Protein AF-A0A223S623-F1 (afdb_monomer_lite)

Radius of gyration: 17.9 Å; chains: 1; bounding box: 38×28×50 Å

Sequence (79 aa):
MPTVRFESRTATAKRRVKCSGGCGKTLTRQRTFMQTISPFNRDPGTGLPRTAEQVQEAVNREADAWQPQATCTNCDTDH

Secondary structure (DSSP, 8-state):
-------EEEEEEEEEEE-TTTT-PEEEEEEEEEEE--TTSB-TTT-SBPPHHHHHHHHHHHHHH-------HHHH---

pLDDT: mean 83.5, std 10.76, range [49.88, 95.81]

Foldseek 3Di:
DDDFDWDKAKDKAWDWAAAPLPPRDIDIDMDMFMDIQDQPCADPVPRGGDDPVRRNVVNVVCSVPDDDDNHDPVSVPPD

Organism: NCBI:txid1235441

Structure (mmCIF, N/CA/C/O backbone):
data_AF-A0A223S623-F1
#
_entry.id   AF-A0A223S623-F1
#
loop_
_atom_site.group_PDB
_atom_site.id
_atom_site.type_symbol
_atom_site.label_atom_id
_atom_site.label_alt_id
_atom_site.label_comp_id
_atom_site.label_asym_id
_atom_site.label_entity_id
_atom_site.label_seq_id
_atom_site.pdbx_PDB_ins_code
_atom_site.Cartn_x
_atom_site.Cartn_y
_atom_site.Cartn_z
_atom_site.occupancy
_atom_site.B_iso_or_equiv
_atom_site.auth_seq_id
_atom_site.auth_comp_id
_atom_site.auth_asym_id
_atom_site.auth_atom_id
_atom_site.pdbx_PDB_model_num
ATOM 1 N N . MET A 1 1 ? -20.884 -2.972 26.720 1.00 55.22 1 MET A N 1
ATOM 2 C CA . MET A 1 1 ? -20.473 -2.410 25.415 1.00 55.22 1 MET A CA 1
ATOM 3 C C . MET A 1 1 ? -19.105 -2.977 25.075 1.00 55.22 1 MET A C 1
ATOM 5 O O . MET A 1 1 ? -18.242 -2.896 25.940 1.00 55.22 1 MET A O 1
ATOM 9 N N . PRO A 1 2 ? -18.897 -3.592 23.902 1.00 60.47 2 PRO A N 1
ATOM 10 C CA . PRO A 1 2 ? -17.556 -3.987 23.482 1.00 60.47 2 PRO A CA 1
ATOM 11 C C . PRO A 1 2 ? -16.688 -2.733 23.301 1.00 60.47 2 PRO A C 1
ATOM 13 O O . PRO A 1 2 ? -17.089 -1.782 22.631 1.00 60.47 2 PRO A O 1
ATOM 16 N N . THR A 1 3 ? -15.516 -2.713 23.931 1.00 68.62 3 THR A N 1
ATOM 17 C CA . THR A 1 3 ? -14.559 -1.607 23.819 1.00 68.62 3 THR A CA 1
ATOM 18 C C . THR A 1 3 ? -13.858 -1.690 22.467 1.00 68.62 3 THR A C 1
ATOM 20 O O . THR A 1 3 ? -13.013 -2.559 22.258 1.00 68.62 3 THR A O 1
ATOM 23 N N . VAL A 1 4 ? -14.196 -0.793 21.539 1.00 65.81 4 VAL A N 1
ATOM 24 C CA . VAL A 1 4 ? -13.488 -0.686 20.256 1.00 65.81 4 VAL A CA 1
ATOM 25 C C . VAL A 1 4 ? -12.148 0.001 20.509 1.00 65.81 4 VAL A C 1
ATOM 27 O O . VAL A 1 4 ? -12.109 1.169 20.896 1.00 65.81 4 VAL A O 1
ATOM 30 N N . ARG A 1 5 ? -11.041 -0.722 20.316 1.00 71.19 5 ARG A N 1
ATOM 31 C CA . ARG A 1 5 ? -9.703 -0.122 20.331 1.00 71.19 5 ARG A CA 1
ATOM 32 C C . ARG A 1 5 ? -9.452 0.552 18.988 1.00 71.19 5 ARG A C 1
ATOM 34 O O . ARG A 1 5 ? -9.579 -0.082 17.944 1.00 71.19 5 ARG A O 1
ATOM 41 N N . PHE A 1 6 ? -9.092 1.831 19.032 1.00 79.94 6 PHE A N 1
ATOM 42 C CA . PHE A 1 6 ? -8.619 2.549 17.857 1.00 79.94 6 PHE A CA 1
ATOM 43 C C . PHE A 1 6 ? -7.232 2.022 17.499 1.00 79.94 6 PHE A C 1
ATOM 45 O O . PHE A 1 6 ? -6.256 2.306 18.187 1.00 79.94 6 PHE A O 1
ATOM 52 N N . GLU A 1 7 ? -7.158 1.223 16.444 1.00 82.12 7 GLU A N 1
ATOM 53 C CA . GLU A 1 7 ? -5.912 0.643 15.954 1.00 82.12 7 GLU A CA 1
ATOM 54 C C . GLU A 1 7 ? -5.816 0.884 14.450 1.00 82.12 7 GLU A C 1
ATOM 56 O O . GLU A 1 7 ? -6.793 0.710 13.717 1.00 82.12 7 GLU A O 1
ATOM 61 N N . SER A 1 8 ? -4.650 1.323 13.984 1.00 85.81 8 SER A N 1
ATOM 62 C CA . SER A 1 8 ? -4.372 1.462 12.560 1.00 85.81 8 SER A CA 1
ATOM 63 C C . SER A 1 8 ? -3.835 0.148 12.002 1.00 85.81 8 SER A C 1
ATOM 65 O O . SER A 1 8 ? -2.959 -0.499 12.577 1.00 85.81 8 SER A O 1
ATOM 67 N N . ARG A 1 9 ? -4.365 -0.252 10.850 1.00 90.38 9 ARG A N 1
ATOM 68 C CA . ARG A 1 9 ? -3.844 -1.348 10.037 1.00 90.38 9 ARG A CA 1
ATOM 69 C C . ARG A 1 9 ? -3.259 -0.777 8.766 1.00 90.38 9 ARG A C 1
ATOM 71 O O . ARG A 1 9 ? -3.837 0.126 8.160 1.00 90.38 9 ARG A O 1
ATOM 78 N N . THR A 1 10 ? -2.107 -1.302 8.378 1.00 91.75 10 THR A N 1
ATOM 79 C CA . THR A 1 10 ? -1.374 -0.859 7.199 1.00 91.75 10 THR A CA 1
ATOM 80 C C . THR A 1 10 ? -1.032 -2.051 6.314 1.00 91.75 10 THR A C 1
ATOM 82 O O . THR A 1 10 ? -0.825 -3.164 6.794 1.00 91.75 10 THR A O 1
ATOM 85 N N . ALA A 1 11 ? -0.962 -1.817 5.008 1.00 93.38 11 ALA A N 1
ATOM 86 C CA . ALA A 1 11 ? -0.351 -2.736 4.059 1.00 93.38 11 ALA A CA 1
ATOM 87 C C . ALA A 1 11 ? 0.484 -1.927 3.075 1.00 93.38 11 ALA A C 1
ATOM 89 O O . ALA A 1 11 ? 0.095 -0.841 2.644 1.00 93.38 11 ALA A O 1
ATOM 90 N N . THR A 1 12 ? 1.655 -2.443 2.725 1.00 94.25 12 THR A N 1
ATOM 91 C CA . THR A 1 12 ? 2.539 -1.791 1.761 1.00 94.25 12 THR A CA 1
ATOM 92 C C . THR A 1 12 ? 2.597 -2.629 0.502 1.00 94.25 12 THR A C 1
ATOM 94 O O . THR A 1 12 ? 3.077 -3.758 0.524 1.00 94.25 12 THR A O 1
ATOM 97 N N . ALA A 1 13 ? 2.145 -2.054 -0.607 1.00 95.06 13 ALA A N 1
ATOM 98 C CA . ALA A 1 13 ? 2.300 -2.651 -1.918 1.00 95.06 13 ALA A CA 1
ATOM 99 C C . ALA A 1 13 ? 3.591 -2.142 -2.558 1.00 95.06 13 ALA A C 1
ATOM 101 O O . ALA A 1 13 ? 3.855 -0.937 -2.596 1.00 95.06 13 ALA A O 1
ATOM 102 N N . LYS A 1 14 ? 4.390 -3.062 -3.101 1.00 95.81 14 LYS A N 1
ATOM 103 C CA . LYS A 1 14 ? 5.600 -2.752 -3.866 1.00 95.81 14 LYS A CA 1
ATOM 104 C C . LYS A 1 14 ? 5.551 -3.489 -5.192 1.00 95.81 14 LYS A C 1
ATOM 106 O O . LYS A 1 14 ? 5.454 -4.710 -5.222 1.00 95.81 14 LYS A O 1
ATOM 111 N N . ARG A 1 15 ? 5.632 -2.750 -6.295 1.00 93.25 15 ARG A N 1
ATOM 112 C CA . ARG A 1 15 ? 5.533 -3.300 -7.650 1.00 93.25 15 ARG A CA 1
ATOM 113 C C . ARG A 1 15 ? 6.636 -2.753 -8.537 1.00 93.25 15 ARG A C 1
ATOM 115 O O . ARG A 1 15 ? 7.044 -1.598 -8.412 1.00 93.25 15 ARG A O 1
ATOM 122 N N . ARG A 1 16 ? 7.122 -3.606 -9.435 1.00 92.88 16 ARG A N 1
ATOM 123 C CA . ARG A 1 16 ? 8.059 -3.230 -10.494 1.00 92.88 16 ARG A CA 1
ATOM 124 C C . ARG A 1 16 ? 7.284 -3.127 -11.798 1.00 92.88 16 ARG A C 1
ATOM 126 O O . ARG A 1 16 ? 6.616 -4.081 -12.176 1.00 92.88 16 ARG A O 1
ATOM 133 N N . VAL A 1 17 ? 7.375 -1.986 -12.467 1.00 91.69 17 VAL A N 1
ATOM 134 C CA . VAL A 1 17 ? 6.724 -1.739 -13.758 1.00 91.69 17 VAL A CA 1
ATOM 135 C C . VAL A 1 17 ? 7.734 -1.216 -14.760 1.00 91.69 17 VAL A C 1
ATOM 137 O O . VAL A 1 17 ? 8.669 -0.506 -14.396 1.00 91.69 17 VAL A O 1
ATOM 140 N N . LYS A 1 18 ? 7.577 -1.587 -16.028 1.00 92.25 18 LYS A N 1
ATOM 141 C CA . LYS A 1 18 ? 8.403 -1.036 -17.103 1.00 92.25 18 LYS A CA 1
ATOM 142 C C . LYS A 1 18 ? 7.860 0.325 -17.529 1.00 92.25 18 LYS A C 1
ATOM 144 O O . LYS A 1 18 ? 6.650 0.502 -17.602 1.00 92.25 18 LYS A O 1
ATOM 149 N N . CYS A 1 19 ? 8.775 1.242 -17.819 1.00 91.69 19 CYS A N 1
ATOM 150 C CA . CYS A 1 19 ? 8.518 2.562 -18.381 1.00 91.69 19 CYS A CA 1
ATOM 151 C C . CYS A 1 19 ? 7.694 2.450 -19.671 1.00 91.69 19 CYS A C 1
ATOM 153 O O . CYS A 1 19 ? 8.216 1.932 -20.659 1.00 91.69 19 CYS A O 1
ATOM 155 N N . SER A 1 20 ? 6.448 2.933 -19.684 1.00 87.62 20 SER A N 1
ATOM 156 C CA . SER A 1 20 ? 5.617 2.954 -20.901 1.00 87.62 20 SER A CA 1
ATOM 157 C C . SER A 1 20 ? 5.993 4.077 -21.872 1.00 87.62 20 SER 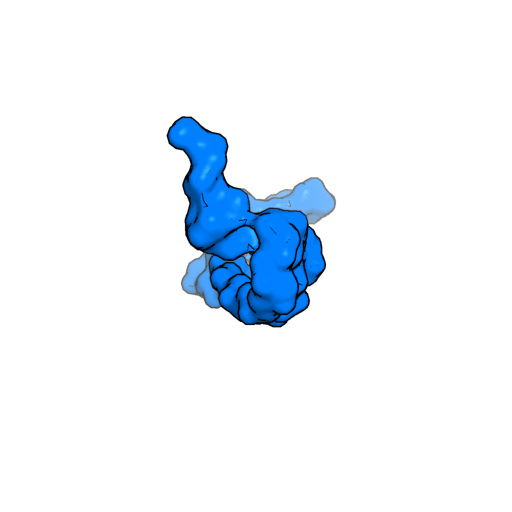A C 1
ATOM 159 O O . SER A 1 20 ? 5.724 3.956 -23.060 1.00 87.62 20 SER A O 1
ATOM 161 N N . GLY A 1 21 ? 6.674 5.131 -21.411 1.00 84.56 21 GLY A N 1
ATOM 162 C CA . GLY A 1 21 ? 7.107 6.266 -22.242 1.00 84.56 21 GLY A CA 1
ATOM 163 C C . GLY A 1 21 ? 8.337 5.998 -23.123 1.00 84.56 21 GLY A C 1
ATOM 164 O O . GLY A 1 21 ? 9.112 6.906 -23.390 1.00 84.56 21 GLY A O 1
ATOM 165 N N . GLY A 1 22 ? 8.588 4.741 -23.501 1.00 81.44 22 GLY A N 1
ATOM 166 C CA . GLY A 1 22 ? 9.649 4.361 -24.446 1.00 81.44 22 GLY A CA 1
ATOM 167 C C . GLY A 1 22 ? 11.067 4.258 -23.869 1.00 81.44 22 GLY A C 1
ATOM 168 O O . GLY A 1 22 ? 11.960 3.743 -24.532 1.00 81.44 22 GLY A O 1
ATOM 169 N N . CYS A 1 23 ? 11.293 4.660 -22.614 1.00 86.12 23 CYS A N 1
ATOM 170 C CA . CYS A 1 23 ? 12.637 4.690 -22.032 1.00 86.12 23 CYS A CA 1
ATOM 171 C C . CYS A 1 23 ? 13.207 3.327 -21.600 1.00 86.12 23 CYS A C 1
ATOM 173 O O . CYS A 1 23 ? 14.358 3.250 -21.171 1.00 86.12 23 CYS A O 1
ATOM 175 N N . GLY A 1 24 ? 12.396 2.263 -21.612 1.00 84.00 24 GLY A N 1
ATOM 176 C CA . GLY A 1 24 ? 12.803 0.896 -21.248 1.00 84.00 24 GLY A CA 1
ATOM 177 C C . GLY A 1 24 ? 13.183 0.675 -19.773 1.00 84.00 24 GLY A C 1
ATOM 178 O O . GLY A 1 24 ? 13.395 -0.464 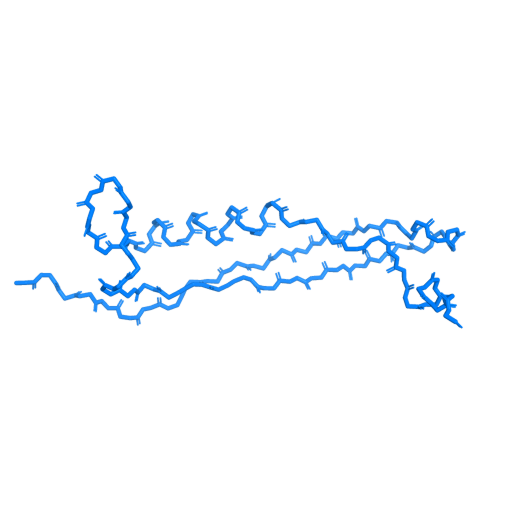-19.356 1.00 84.00 24 GLY A O 1
ATOM 179 N N . LYS A 1 25 ? 13.243 1.734 -18.954 1.00 89.38 25 LYS A N 1
ATOM 180 C CA . LYS A 1 25 ? 13.626 1.659 -17.536 1.00 89.38 25 LYS A CA 1
ATOM 181 C C . LYS A 1 25 ? 12.607 0.859 -16.724 1.00 89.38 25 LYS A C 1
ATOM 183 O O . LYS A 1 25 ? 11.405 0.947 -16.954 1.00 89.38 25 LYS A O 1
ATOM 188 N N . THR A 1 26 ? 13.081 0.119 -15.724 1.00 92.00 26 THR A N 1
ATOM 189 C CA . THR A 1 26 ? 12.208 -0.533 -14.736 1.00 92.00 26 THR A CA 1
ATOM 190 C C . THR A 1 26 ? 12.053 0.371 -13.520 1.00 92.00 26 THR A C 1
ATOM 192 O O . THR A 1 26 ? 13.032 0.722 -12.867 1.00 92.00 26 THR A O 1
ATOM 195 N N . LEU A 1 27 ? 10.817 0.738 -13.208 1.00 92.38 27 LEU A N 1
ATOM 196 C CA . LEU A 1 27 ? 10.449 1.569 -12.073 1.00 92.38 27 LEU A CA 1
ATOM 197 C C . LEU A 1 27 ? 9.993 0.680 -10.927 1.00 92.38 27 LEU A C 1
ATOM 199 O O . LEU A 1 27 ? 9.144 -0.191 -11.102 1.00 92.38 27 LEU A O 1
ATOM 203 N N . THR A 1 28 ? 10.529 0.926 -9.737 1.00 93.81 28 THR A N 1
ATOM 204 C CA . THR A 1 28 ? 9.971 0.362 -8.508 1.00 93.81 28 THR A CA 1
ATOM 205 C C . THR A 1 28 ? 9.053 1.404 -7.895 1.00 93.81 28 THR A C 1
ATOM 207 O O . THR A 1 28 ? 9.494 2.499 -7.555 1.00 93.81 28 THR A O 1
ATOM 210 N N . ARG A 1 29 ? 7.772 1.072 -7.763 1.00 93.19 29 ARG A N 1
ATOM 211 C CA . ARG A 1 29 ? 6.778 1.917 -7.111 1.00 93.19 29 ARG A CA 1
ATOM 212 C C . 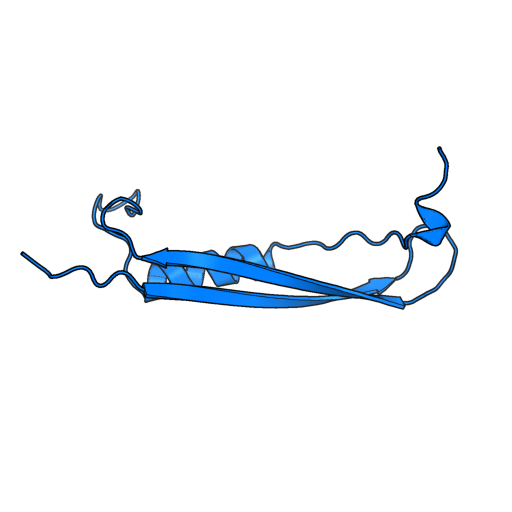ARG A 1 29 ? 6.355 1.247 -5.814 1.00 93.19 29 ARG A C 1
ATOM 214 O O . ARG A 1 29 ? 6.122 0.038 -5.779 1.00 93.19 29 ARG A O 1
ATOM 221 N N . GLN A 1 30 ? 6.245 2.045 -4.761 1.00 94.94 30 GLN A N 1
ATOM 222 C CA . GLN A 1 30 ? 5.764 1.608 -3.459 1.00 94.94 30 GLN A CA 1
ATOM 223 C C . GLN A 1 30 ? 4.662 2.551 -2.986 1.00 94.94 30 GLN A C 1
ATOM 225 O O . GLN A 1 30 ? 4.788 3.764 -3.143 1.00 94.94 30 GLN A O 1
ATOM 230 N N . ARG A 1 31 ? 3.601 1.993 -2.406 1.00 94.69 31 ARG A N 1
ATOM 231 C CA . ARG A 1 31 ? 2.542 2.755 -1.748 1.00 94.69 31 ARG A CA 1
ATOM 232 C C . ARG A 1 31 ? 2.095 2.027 -0.489 1.00 94.69 31 ARG A C 1
ATOM 234 O O . ARG A 1 31 ? 1.918 0.811 -0.504 1.00 94.69 31 ARG A O 1
ATOM 241 N N . THR A 1 32 ? 1.919 2.784 0.585 1.00 93.94 32 THR A N 1
ATOM 242 C CA . THR A 1 32 ? 1.364 2.280 1.841 1.00 93.94 32 THR A CA 1
ATOM 243 C C . THR A 1 32 ? -0.097 2.695 1.932 1.00 93.94 32 THR A C 1
ATOM 245 O O . THR A 1 32 ? -0.434 3.863 1.739 1.00 93.94 32 THR A O 1
ATOM 248 N N . PHE A 1 33 ? -0.950 1.716 2.196 1.00 92.62 33 PHE A N 1
ATOM 249 C CA . PHE A 1 33 ? -2.374 1.860 2.455 1.00 92.62 33 PHE A CA 1
ATOM 250 C C . PHE A 1 33 ? -2.593 1.729 3.956 1.00 92.62 33 PHE A C 1
ATOM 252 O O . PHE A 1 33 ? -1.913 0.939 4.614 1.00 92.62 33 PHE A O 1
ATOM 259 N N . MET A 1 34 ? -3.504 2.526 4.502 1.00 91.06 34 MET A N 1
ATOM 260 C CA . MET A 1 34 ? -3.789 2.554 5.930 1.00 91.06 34 MET A CA 1
ATOM 261 C C . MET A 1 34 ? -5.275 2.776 6.156 1.00 91.06 34 MET A C 1
ATOM 263 O O . MET A 1 34 ? -5.867 3.671 5.558 1.00 91.06 34 MET A O 1
ATOM 267 N N . GLN A 1 35 ? -5.848 2.008 7.074 1.00 88.88 35 GLN A N 1
ATOM 268 C CA . GLN A 1 35 ? -7.177 2.257 7.612 1.00 88.88 35 GLN A CA 1
ATOM 269 C C . GLN A 1 35 ? -7.160 2.113 9.131 1.00 88.88 35 GLN A C 1
ATOM 271 O O . GLN A 1 35 ? -6.383 1.344 9.695 1.00 88.88 35 GLN A O 1
ATOM 276 N N . THR A 1 36 ? -8.046 2.848 9.794 1.00 85.44 36 THR A N 1
ATOM 277 C CA . THR A 1 36 ? -8.190 2.812 11.249 1.00 85.44 36 THR A CA 1
ATOM 278 C C . THR A 1 36 ? -9.463 2.066 11.619 1.00 85.44 36 THR A C 1
ATOM 280 O O . THR A 1 36 ? -10.538 2.329 11.067 1.00 85.44 36 THR A O 1
ATOM 283 N N . ILE A 1 37 ? -9.348 1.150 12.578 1.00 80.81 37 ILE A N 1
ATOM 284 C CA . ILE A 1 37 ? -10.493 0.557 13.263 1.00 80.81 37 ILE A CA 1
ATOM 285 C C . ILE A 1 37 ? -11.161 1.678 14.057 1.00 80.81 37 ILE A C 1
ATOM 287 O O . ILE A 1 37 ? -10.567 2.242 14.976 1.00 80.81 37 ILE A O 1
ATOM 291 N N . SER A 1 38 ? -12.387 2.037 13.686 1.00 75.44 38 SER A N 1
ATOM 292 C CA . SER A 1 38 ? -13.156 3.052 14.398 1.00 75.44 38 SER A CA 1
ATOM 293 C C . SER A 1 38 ? -14.621 2.630 14.523 1.00 75.44 38 SER A C 1
ATOM 295 O O . SER A 1 38 ? -15.125 1.908 13.661 1.00 75.44 38 SER A O 1
ATOM 297 N N . PRO A 1 39 ? -15.349 3.117 15.545 1.00 69.88 39 PRO A N 1
ATOM 298 C CA . PRO A 1 39 ? -16.790 2.872 15.690 1.00 69.88 39 PRO A CA 1
ATOM 299 C C . PRO A 1 39 ? -17.643 3.383 14.511 1.00 69.88 39 PRO A C 1
ATOM 301 O O . PRO A 1 39 ? -18.821 3.036 14.381 1.00 69.88 39 PRO A O 1
ATOM 304 N N . PHE A 1 40 ? -17.054 4.241 13.676 1.00 70.38 40 PHE A N 1
ATOM 305 C CA . PHE A 1 40 ? -17.673 4.857 12.505 1.00 70.38 40 PHE A CA 1
ATOM 306 C C . PHE A 1 40 ? -17.345 4.109 11.208 1.00 70.38 40 PHE A C 1
ATOM 308 O O . PHE A 1 40 ? -18.069 4.244 10.227 1.00 70.38 40 PHE A O 1
ATOM 315 N N . ASN A 1 41 ? -16.292 3.287 11.204 1.00 69.38 41 ASN A N 1
ATOM 316 C CA . ASN A 1 41 ? -15.933 2.434 10.081 1.00 69.38 41 ASN A CA 1
ATOM 317 C C . ASN A 1 41 ? -16.752 1.143 10.177 1.00 69.38 41 ASN A C 1
ATOM 319 O O . ASN A 1 41 ? -16.288 0.140 10.714 1.00 69.38 41 ASN A O 1
ATOM 323 N N . ARG A 1 42 ? -18.022 1.215 9.770 1.00 71.94 42 ARG A N 1
ATOM 324 C CA . ARG A 1 42 ? -18.990 0.126 9.934 1.00 71.94 42 ARG A CA 1
ATOM 325 C C . ARG A 1 42 ? -18.997 -0.807 8.730 1.00 71.94 42 ARG A C 1
ATOM 327 O O . ARG A 1 42 ? -18.796 -0.391 7.588 1.00 71.94 42 ARG A O 1
ATOM 334 N N . ASP A 1 43 ? -19.221 -2.081 9.001 1.00 69.12 43 ASP A N 1
ATOM 335 C CA . ASP A 1 43 ? -19.493 -3.079 7.984 1.00 69.12 43 ASP A CA 1
ATOM 336 C C . ASP A 1 43 ? -20.902 -2.851 7.398 1.00 69.12 43 ASP A C 1
ATOM 338 O O . ASP A 1 43 ? -21.865 -2.726 8.159 1.00 69.12 43 ASP A O 1
ATOM 342 N N . PRO A 1 44 ? -21.050 -2.766 6.064 1.00 67.19 44 PRO A N 1
ATOM 343 C CA . PRO A 1 44 ? -22.338 -2.479 5.438 1.00 67.19 44 PRO A CA 1
ATOM 344 C C . PRO A 1 44 ? -23.348 -3.628 5.559 1.00 67.19 44 PRO A C 1
ATOM 346 O O . PRO A 1 44 ? -24.542 -3.378 5.427 1.00 67.19 44 PRO A O 1
ATOM 349 N N . GLY A 1 45 ? -22.903 -4.866 5.809 1.00 69.69 45 GLY A N 1
ATOM 350 C CA . GLY A 1 45 ? -23.789 -6.024 5.951 1.00 69.69 45 GLY A CA 1
ATOM 351 C C . GLY A 1 45 ? -24.379 -6.169 7.354 1.00 69.69 45 GLY A C 1
ATOM 352 O O . GLY A 1 45 ? -25.524 -6.584 7.506 1.00 69.69 45 GLY A O 1
ATOM 353 N N . THR A 1 46 ? -23.612 -5.811 8.383 1.00 71.00 46 THR A N 1
ATOM 354 C CA . THR A 1 46 ? -23.977 -6.033 9.795 1.00 71.00 46 THR A CA 1
ATOM 355 C C . THR A 1 46 ? -24.229 -4.746 10.581 1.00 71.00 46 THR A C 1
ATOM 357 O O . THR A 1 46 ? -24.801 -4.793 11.668 1.00 71.00 46 THR A O 1
ATOM 360 N N . GLY A 1 47 ? -23.800 -3.586 10.072 1.00 68.88 47 GLY A N 1
ATOM 361 C CA . GLY A 1 47 ? -23.911 -2.292 10.753 1.00 68.88 47 GLY A CA 1
ATOM 362 C C . GLY A 1 47 ? -22.992 -2.135 11.973 1.00 68.88 47 GLY A C 1
ATOM 363 O O . GLY A 1 47 ? -23.016 -1.091 12.631 1.00 68.88 47 GLY A O 1
ATOM 364 N N . LEU A 1 48 ? -22.172 -3.146 12.274 1.00 77.75 48 LEU A N 1
ATOM 365 C CA . LEU A 1 48 ? -21.211 -3.145 13.374 1.00 77.75 48 LEU A CA 1
ATOM 366 C C . LEU A 1 48 ? -19.886 -2.497 12.946 1.00 77.75 48 LEU A C 1
ATOM 368 O O . LEU A 1 48 ? -19.564 -2.496 11.757 1.00 77.75 48 LEU A O 1
ATOM 372 N N . PRO A 1 49 ? -19.093 -1.944 13.883 1.00 77.19 49 PRO A N 1
ATOM 373 C CA . PRO A 1 49 ? -17.725 -1.524 13.593 1.00 77.19 49 PRO A CA 1
ATOM 374 C C . PRO A 1 49 ? -16.927 -2.674 12.977 1.00 77.19 49 PRO A C 1
ATOM 376 O O . PRO A 1 49 ? -17.006 -3.805 13.463 1.00 77.19 49 PRO A O 1
ATOM 379 N N . ARG A 1 50 ? -16.150 -2.382 11.932 1.00 79.06 50 ARG A N 1
ATOM 380 C CA . ARG A 1 50 ? -15.297 -3.379 11.289 1.00 79.06 50 ARG A CA 1
ATOM 381 C C . ARG A 1 50 ? -14.317 -3.965 12.298 1.00 79.06 50 ARG A C 1
ATOM 383 O O . ARG A 1 50 ? -13.706 -3.236 13.082 1.00 79.06 50 ARG A O 1
ATOM 390 N N . THR A 1 51 ? -14.149 -5.279 12.255 1.00 83.31 51 THR A N 1
ATOM 391 C CA . THR A 1 51 ? -13.143 -5.979 13.056 1.00 83.31 51 THR A CA 1
ATOM 392 C C . THR A 1 51 ? -11.737 -5.683 12.535 1.00 83.31 51 THR A C 1
ATOM 394 O O . THR A 1 51 ? -11.550 -5.210 11.411 1.00 83.31 51 THR A O 1
ATOM 397 N N . ALA A 1 52 ? -10.718 -5.993 13.338 1.00 82.69 52 ALA A N 1
ATOM 398 C CA . ALA A 1 52 ? -9.327 -5.859 12.910 1.00 82.69 52 ALA A CA 1
ATOM 399 C C . ALA A 1 52 ? -9.020 -6.652 11.632 1.00 82.69 52 ALA A C 1
ATOM 401 O O . ALA A 1 52 ? -8.287 -6.161 10.776 1.00 82.69 52 ALA A O 1
ATOM 402 N N . GLU A 1 53 ? -9.610 -7.839 11.493 1.00 83.69 53 GLU A N 1
ATOM 403 C CA . GLU A 1 53 ? -9.461 -8.704 10.321 1.00 83.69 53 GLU A CA 1
ATOM 404 C C . GLU A 1 53 ? -10.106 -8.078 9.085 1.00 83.69 53 GLU A C 1
ATOM 406 O O . GLU A 1 53 ? -9.464 -7.994 8.044 1.00 83.69 53 GLU A O 1
ATOM 411 N N . GLN A 1 54 ? -11.323 -7.541 9.213 1.00 84.44 54 GLN A N 1
ATOM 412 C CA . GLN A 1 54 ? -12.015 -6.866 8.110 1.00 84.44 54 GLN A CA 1
ATOM 413 C C . GLN A 1 54 ? -11.263 -5.619 7.634 1.00 84.44 54 GLN A C 1
ATOM 415 O O . GLN A 1 54 ? -11.163 -5.370 6.433 1.00 84.44 54 GLN A O 1
ATOM 420 N N . VAL A 1 55 ? -10.719 -4.826 8.564 1.00 86.06 55 VAL A N 1
ATOM 421 C CA . VAL A 1 55 ? -9.897 -3.661 8.209 1.00 86.06 55 VAL A CA 1
ATOM 422 C C . VAL A 1 55 ? -8.597 -4.110 7.540 1.00 86.06 55 VAL A C 1
ATOM 424 O O . VAL A 1 55 ? -8.210 -3.531 6.528 1.00 86.06 55 VAL A O 1
ATOM 427 N N . GLN A 1 56 ? -7.943 -5.162 8.037 1.00 8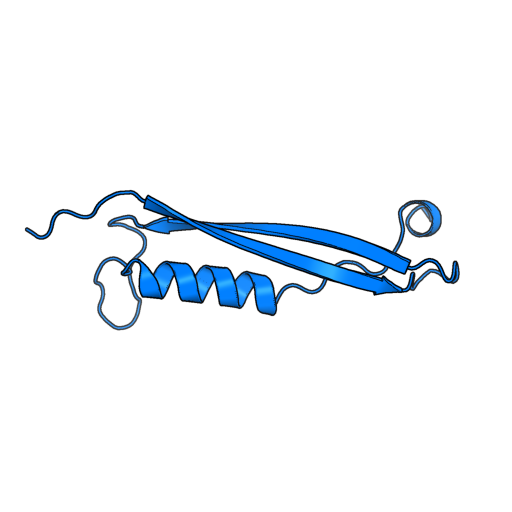7.62 56 GLN A N 1
ATOM 428 C CA . GLN A 1 56 ? -6.736 -5.690 7.401 1.00 87.62 56 GLN A CA 1
ATOM 429 C C . GLN A 1 56 ? -7.015 -6.220 5.988 1.00 87.62 56 GLN A C 1
ATOM 431 O O . GLN A 1 56 ? -6.254 -5.925 5.068 1.00 87.62 56 GLN A O 1
ATOM 436 N N . GLU A 1 57 ? -8.105 -6.962 5.793 1.00 89.75 57 GLU A N 1
ATOM 437 C CA . GLU A 1 57 ? -8.499 -7.476 4.483 1.00 89.75 57 GLU A CA 1
ATOM 438 C C . GLU A 1 57 ? -8.803 -6.336 3.506 1.00 89.75 57 GLU A C 1
ATOM 440 O O . GLU A 1 57 ? -8.360 -6.376 2.361 1.00 89.75 57 GLU A O 1
ATOM 445 N N . ALA A 1 58 ? -9.492 -5.284 3.959 1.00 87.62 58 ALA A N 1
ATOM 446 C CA . ALA A 1 58 ? -9.765 -4.110 3.136 1.00 87.62 58 ALA A CA 1
ATOM 447 C C . ALA A 1 58 ? -8.470 -3.418 2.683 1.00 87.62 58 ALA A C 1
ATOM 449 O O . ALA A 1 58 ? -8.306 -3.128 1.499 1.00 87.62 58 ALA A O 1
ATOM 450 N N . VAL A 1 59 ? -7.525 -3.208 3.604 1.00 91.50 59 VAL A N 1
ATOM 451 C CA . VAL A 1 59 ? -6.234 -2.574 3.303 1.00 91.50 59 VAL A CA 1
ATOM 452 C C . VAL A 1 59 ? -5.385 -3.454 2.374 1.00 91.50 59 VAL A C 1
ATOM 454 O O . VAL A 1 59 ? -4.751 -2.937 1.454 1.00 91.50 59 VAL A O 1
ATOM 457 N N . ASN A 1 60 ? -5.410 -4.778 2.552 1.00 91.69 60 ASN A N 1
ATOM 458 C CA . ASN A 1 60 ? -4.754 -5.722 1.641 1.00 91.69 60 ASN A CA 1
ATOM 459 C C . ASN A 1 60 ? -5.392 -5.690 0.247 1.00 91.69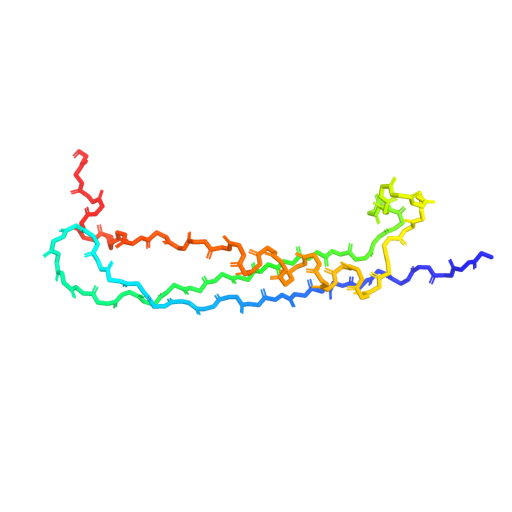 60 ASN A C 1
ATOM 461 O O . ASN A 1 60 ? -4.683 -5.622 -0.750 1.00 91.69 60 ASN A O 1
ATOM 465 N N . ARG A 1 61 ? -6.725 -5.654 0.163 1.00 92.12 61 ARG A N 1
ATOM 466 C CA . ARG A 1 61 ? -7.451 -5.575 -1.109 1.00 92.12 61 ARG A CA 1
ATOM 467 C C . ARG A 1 61 ? -7.140 -4.284 -1.863 1.00 92.12 61 ARG A C 1
ATOM 469 O O . ARG A 1 61 ? -6.967 -4.322 -3.076 1.00 92.12 61 ARG A O 1
ATOM 476 N N . GLU A 1 62 ? -7.026 -3.154 -1.166 1.00 91.38 62 GLU A N 1
ATOM 477 C CA . GLU A 1 62 ? -6.564 -1.893 -1.764 1.00 91.38 62 GLU A CA 1
ATOM 478 C C . GLU A 1 62 ? -5.118 -1.993 -2.269 1.00 91.38 62 GLU A C 1
ATOM 480 O O . GLU A 1 62 ? -4.815 -1.560 -3.383 1.00 91.38 62 GLU A O 1
ATOM 485 N N . ALA A 1 63 ? -4.233 -2.604 -1.477 1.00 92.38 63 ALA A N 1
ATOM 486 C CA . ALA A 1 63 ? -2.846 -2.852 -1.854 1.00 92.38 63 ALA A CA 1
ATOM 487 C C . ALA A 1 63 ? -2.722 -3.772 -3.088 1.00 92.38 63 ALA A C 1
ATOM 489 O O . ALA A 1 63 ? -1.883 -3.532 -3.963 1.00 92.38 63 ALA A O 1
ATOM 490 N N . ASP A 1 64 ? -3.584 -4.782 -3.202 1.00 91.81 64 ASP A N 1
ATOM 491 C CA . ASP A 1 64 ? -3.623 -5.725 -4.321 1.00 91.81 64 ASP A CA 1
ATOM 492 C C . ASP A 1 64 ? -4.287 -5.143 -5.574 1.00 91.81 64 ASP A C 1
ATOM 494 O O . ASP A 1 64 ? -3.843 -5.408 -6.695 1.00 91.81 64 ASP A O 1
ATOM 498 N N . ALA A 1 65 ? -5.306 -4.300 -5.409 1.00 93.19 65 ALA A N 1
ATOM 499 C CA . ALA A 1 65 ? -5.939 -3.581 -6.511 1.00 93.19 65 ALA A CA 1
ATOM 500 C C . ALA A 1 65 ? -5.057 -2.447 -7.059 1.00 93.19 65 ALA A C 1
ATOM 502 O O .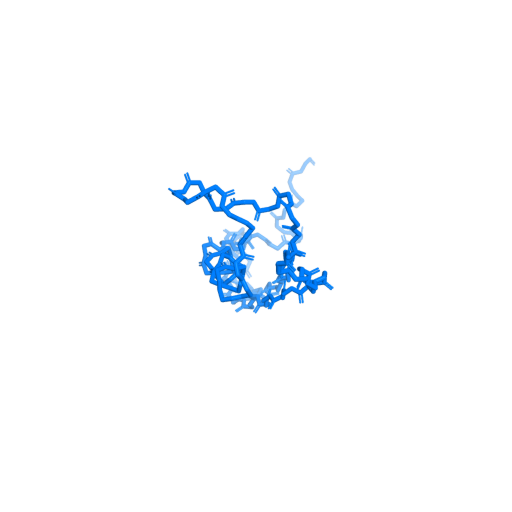 ALA A 1 65 ? -5.305 -1.935 -8.154 1.00 93.19 65 ALA A O 1
ATOM 503 N N . TRP A 1 66 ? -4.019 -2.040 -6.323 1.00 94.62 66 TRP A N 1
ATOM 504 C CA . TRP A 1 66 ? -3.169 -0.930 -6.721 1.00 94.62 66 TRP A CA 1
ATOM 505 C C . TRP A 1 66 ? -2.359 -1.223 -7.985 1.00 94.62 66 TRP A C 1
ATOM 507 O O . TRP A 1 66 ? -1.471 -2.081 -8.020 1.00 94.62 66 TRP A O 1
ATOM 517 N N . GLN A 1 67 ? -2.614 -0.416 -9.012 1.00 92.75 67 GLN A N 1
ATOM 518 C CA . GLN A 1 67 ? -1.845 -0.390 -10.248 1.00 92.75 67 GLN A CA 1
ATOM 519 C C . GLN A 1 67 ? -0.979 0.880 -10.271 1.00 92.75 67 GLN A C 1
ATOM 521 O O . GLN A 1 67 ? -1.513 1.989 -10.338 1.00 92.75 67 GLN A O 1
ATOM 526 N N . PRO A 1 68 ? 0.354 0.764 -10.151 1.00 90.38 68 PRO A N 1
ATOM 527 C CA . PRO A 1 68 ? 1.238 1.919 -10.178 1.00 90.38 68 PRO A CA 1
ATOM 528 C C . PRO A 1 68 ? 1.349 2.506 -11.586 1.00 90.38 68 PRO A C 1
ATOM 530 O O . PRO A 1 68 ? 1.339 1.778 -12.578 1.00 90.38 68 PRO A O 1
ATOM 533 N N . GLN A 1 69 ? 1.567 3.818 -11.663 1.00 87.94 69 GLN A N 1
ATOM 534 C CA . GLN A 1 69 ? 1.891 4.476 -12.925 1.00 87.94 69 GLN A CA 1
ATOM 535 C C . GLN A 1 69 ? 3.183 3.905 -13.521 1.00 87.94 69 GLN A C 1
ATOM 537 O O . GLN A 1 69 ? 4.229 3.845 -12.861 1.00 87.94 69 GLN A O 1
ATOM 542 N N . ALA A 1 70 ? 3.083 3.510 -14.789 1.00 86.69 70 ALA A N 1
ATOM 543 C CA . ALA A 1 70 ? 4.177 2.965 -15.579 1.00 86.69 70 ALA A CA 1
ATOM 544 C C . ALA A 1 70 ? 5.055 4.052 -16.218 1.00 86.69 70 ALA A C 1
ATOM 546 O O . ALA A 1 70 ? 6.074 3.721 -16.809 1.00 86.69 70 ALA A O 1
ATOM 547 N N . THR A 1 71 ? 4.724 5.336 -16.084 1.00 88.69 71 THR A N 1
ATOM 548 C CA . THR A 1 71 ? 5.535 6.436 -16.625 1.00 88.69 71 THR A CA 1
ATOM 549 C C . THR A 1 71 ? 6.596 6.879 -15.612 1.00 88.69 71 THR A C 1
ATOM 551 O O . THR A 1 71 ? 6.356 6.947 -14.400 1.00 88.69 71 THR A O 1
ATOM 554 N N . CYS A 1 72 ? 7.817 7.121 -16.095 1.00 86.31 72 CYS A N 1
ATOM 555 C CA . CYS A 1 72 ? 8.891 7.702 -15.290 1.00 86.31 72 CYS A CA 1
ATOM 556 C C . CYS A 1 72 ? 8.864 9.225 -15.412 1.00 86.31 72 CYS A C 1
ATOM 558 O O . CYS A 1 72 ? 8.431 9.722 -16.440 1.00 86.31 72 CYS A O 1
ATOM 560 N N . THR A 1 73 ? 9.380 9.955 -14.423 1.00 85.38 73 THR A N 1
ATOM 561 C CA . THR A 1 73 ? 9.363 11.429 -14.420 1.00 85.38 73 THR A CA 1
ATOM 562 C C . THR A 1 73 ? 9.942 12.035 -15.703 1.00 85.38 73 THR A C 1
ATOM 564 O O . THR A 1 73 ? 9.364 12.961 -16.246 1.00 85.38 73 THR A O 1
ATOM 567 N N . ASN A 1 74 ? 11.014 11.454 -16.254 1.00 83.62 74 ASN A N 1
ATOM 568 C CA . ASN A 1 74 ? 11.624 11.940 -17.500 1.00 83.62 74 ASN A CA 1
ATOM 569 C C . ASN A 1 74 ? 10.764 11.711 -18.754 1.00 83.62 74 ASN A C 1
ATOM 571 O O . ASN A 1 74 ? 11.032 12.316 -19.781 1.00 83.62 74 ASN A O 1
ATOM 575 N N . CYS A 1 75 ? 9.806 10.787 -18.704 1.00 84.69 75 CYS A N 1
ATOM 576 C CA . CYS A 1 75 ? 8.873 10.516 -19.801 1.00 84.69 75 CYS A CA 1
ATOM 577 C C . CYS A 1 75 ? 7.479 11.096 -19.541 1.00 84.69 75 CYS A C 1
ATOM 579 O O . CYS A 1 75 ? 6.598 10.923 -20.371 1.00 84.69 75 CYS A O 1
ATOM 581 N N . ASP A 1 76 ? 7.267 11.679 -18.364 1.00 80.44 76 ASP A N 1
ATOM 582 C CA . ASP A 1 76 ? 6.015 12.308 -17.940 1.00 80.44 76 ASP A CA 1
ATOM 583 C C . ASP A 1 76 ? 6.014 13.810 -18.279 1.00 80.44 76 ASP A C 1
ATOM 585 O O . ASP A 1 76 ? 4.963 14.423 -18.409 1.00 80.44 76 ASP A O 1
ATOM 589 N N . THR A 1 77 ? 7.198 14.397 -18.484 1.00 67.38 77 THR A N 1
ATOM 590 C CA . THR A 1 77 ? 7.396 15.777 -18.940 1.00 67.38 77 THR A CA 1
ATOM 591 C C . THR A 1 77 ? 7.199 15.903 -20.455 1.00 67.38 77 THR A C 1
ATOM 593 O O . THR A 1 77 ? 8.168 16.086 -21.187 1.00 67.38 77 THR A O 1
ATOM 596 N N . ASP A 1 78 ? 5.955 15.788 -20.913 1.00 52.88 78 ASP A N 1
ATOM 597 C CA . ASP A 1 78 ? 5.478 16.354 -22.185 1.00 52.88 78 ASP A CA 1
ATOM 598 C C . ASP A 1 78 ? 4.327 17.313 -21.817 1.00 52.88 78 ASP A C 1
ATOM 600 O O . ASP A 1 78 ? 3.155 16.936 -21.739 1.00 52.88 78 ASP A O 1
ATOM 604 N N . HIS A 1 79 ? 4.704 18.528 -21.409 1.00 49.88 79 HIS A N 1
ATOM 605 C CA . HIS A 1 79 ? 3.807 19.640 -21.088 1.00 49.88 79 HIS A CA 1
ATOM 606 C C . HIS A 1 79 ? 4.233 20.864 -21.887 1.00 49.88 79 HIS A C 1
ATOM 608 O O . HIS A 1 79 ? 5.456 21.140 -21.903 1.00 49.88 79 HIS A O 1
#